Protein AF-A0A4Y2KS51-F1 (afdb_monomer_lite)

Organism: Araneus ventricosus (NCBI:txid182803)

Secondary structure (DSSP, 8-state):
------HHHHHHHHHHHHHHHHHT--TTSTT-----PPPB-TT-SSGGGGB-TTTS-----GGGTTS-HHHHHHHTTSS-----------TT-HHHHHHHHHHHHHHHH--SHHHHHHHHHHHHHHHHHSPPPPPP-

Radius of gyration: 21.16 Å; chains: 1; bounding box: 57×43×40 Å

pLDDT: mean 78.76, std 15.89, range [29.06, 96.38]

Sequence (137 aa):
MARQCDANIVVHFQNRRILAARDKKTKNSGGLRFFKIPKLNFEAADYIDLIDWSNCVVTEPPLTMHIKDKDLREMCKEEQFPVLIFEEFPCHTQSVVRCVKLISEAAMNACGETARDGHIRAKLQARKELPTFDNKR

Foldseek 3Di:
DPPPPPPLVVVLVVLVVLLVQVVLPDPPPPPDDDDDDFQADPVDPDPVNRGDPVPDNDHHDPQCVVPDNVLSVVCNPPSDDPPPPDDDDPCPDPVNVVVVVLLVVLVVVDDDDVSSVVSSVVVVVVVVVDDDDDDDD

Structure (mmCIF, N/CA/C/O backbone):
data_AF-A0A4Y2KS51-F1
#
_entry.id   AF-A0A4Y2KS51-F1
#
loop_
_atom_site.group_PDB
_atom_site.id
_atom_site.type_symbol
_atom_site.label_atom_id
_atom_site.label_alt_id
_atom_site.label_comp_id
_atom_site.label_asym_id
_atom_site.label_entity_id
_atom_site.label_seq_id
_atom_site.pdbx_PDB_ins_code
_atom_site.Cartn_x
_atom_site.Cartn_y
_atom_site.Cartn_z
_atom_site.occupancy
_atom_site.B_iso_or_equiv
_atom_site.auth_seq_id
_atom_site.auth_comp_id
_atom_site.auth_asym_id
_atom_site.auth_atom_id
_atom_site.pdbx_PDB_model_num
ATOM 1 N N . MET A 1 1 ? -18.924 23.393 -11.100 1.00 29.88 1 MET A N 1
ATOM 2 C CA . MET A 1 1 ? -19.556 23.181 -9.780 1.00 29.88 1 MET A CA 1
ATOM 3 C C . MET A 1 1 ? -18.820 22.054 -9.079 1.00 29.88 1 MET A C 1
ATOM 5 O O . MET A 1 1 ? -19.064 20.893 -9.384 1.00 29.88 1 MET A O 1
ATOM 9 N N . ALA A 1 2 ? -17.858 22.392 -8.220 1.00 29.06 2 ALA A N 1
ATOM 10 C CA . ALA A 1 2 ? -17.237 21.409 -7.341 1.00 29.06 2 ALA A CA 1
ATOM 11 C C . ALA A 1 2 ? -18.298 20.984 -6.323 1.00 29.06 2 ALA A C 1
ATOM 13 O O . ALA A 1 2 ? -18.841 21.832 -5.617 1.00 29.06 2 ALA A O 1
ATOM 14 N N . ARG A 1 3 ? -18.664 19.699 -6.307 1.00 37.88 3 ARG A N 1
ATOM 15 C CA . ARG A 1 3 ? -19.495 19.169 -5.226 1.00 37.88 3 ARG A CA 1
ATOM 16 C C . ARG A 1 3 ? -18.649 19.264 -3.962 1.00 37.88 3 ARG A C 1
ATOM 18 O O . ARG A 1 3 ? -17.550 18.717 -3.930 1.00 37.88 3 ARG A O 1
ATOM 25 N N . GLN A 1 4 ? -19.141 20.000 -2.974 1.00 32.88 4 GLN A N 1
ATOM 26 C CA . GLN A 1 4 ? -18.601 19.990 -1.625 1.00 32.88 4 GLN A CA 1
ATOM 27 C C . GLN A 1 4 ? -18.653 18.532 -1.145 1.00 32.88 4 GLN A C 1
ATOM 29 O O . GLN A 1 4 ? -19.728 17.996 -0.887 1.00 32.88 4 GLN A O 1
ATOM 34 N N . CYS A 1 5 ? -17.517 17.838 -1.143 1.00 36.31 5 CYS A N 1
ATOM 35 C CA . CYS A 1 5 ? -17.421 16.536 -0.501 1.00 36.31 5 CYS A CA 1
ATOM 36 C C . CYS A 1 5 ? -17.349 16.813 0.996 1.00 36.31 5 CYS A C 1
ATOM 38 O O . CYS A 1 5 ? -16.274 17.120 1.509 1.00 36.31 5 CYS A O 1
ATOM 40 N N . ASP A 1 6 ? -18.488 16.757 1.682 1.00 38.62 6 ASP A N 1
ATOM 41 C CA . ASP A 1 6 ? -18.512 16.798 3.139 1.00 38.62 6 ASP A CA 1
ATOM 42 C C . ASP A 1 6 ? -17.592 15.690 3.660 1.00 38.62 6 ASP A C 1
ATOM 44 O O . ASP A 1 6 ? -17.806 14.503 3.389 1.00 38.62 6 ASP A O 1
ATOM 48 N N . ALA A 1 7 ? -16.534 16.075 4.377 1.00 47.28 7 ALA A N 1
ATOM 49 C CA . ALA A 1 7 ? -15.529 15.146 4.891 1.00 47.28 7 ALA A CA 1
ATOM 50 C C . ALA A 1 7 ? -16.177 13.999 5.693 1.00 47.28 7 ALA A C 1
ATOM 52 O O . ALA A 1 7 ? -15.724 12.860 5.613 1.00 47.28 7 ALA A O 1
ATOM 53 N N . ASN A 1 8 ? -17.303 14.272 6.358 1.00 46.47 8 ASN A N 1
ATOM 54 C CA . ASN A 1 8 ? -18.086 13.307 7.131 1.00 46.47 8 ASN A CA 1
ATOM 55 C C . ASN A 1 8 ? -18.655 12.161 6.275 1.00 46.47 8 ASN A C 1
ATOM 57 O O . ASN A 1 8 ? -18.658 11.006 6.709 1.00 46.47 8 ASN A O 1
ATOM 61 N N . ILE A 1 9 ? -19.070 12.445 5.034 1.00 49.41 9 ILE A N 1
ATOM 62 C CA . ILE A 1 9 ? -19.620 11.438 4.118 1.00 49.41 9 ILE A CA 1
ATOM 63 C C . ILE A 1 9 ? -18.533 10.431 3.747 1.00 49.41 9 ILE A C 1
ATOM 65 O O . ILE A 1 9 ? -18.751 9.219 3.825 1.00 49.41 9 ILE A O 1
ATOM 69 N N . VAL A 1 10 ? -17.340 10.921 3.395 1.00 53.97 10 VAL A N 1
ATOM 70 C CA . VAL A 1 10 ? -16.225 10.068 2.973 1.00 53.97 10 VAL A CA 1
ATOM 71 C C . VAL A 1 10 ? -15.869 9.079 4.079 1.00 53.97 10 VAL A C 1
ATOM 73 O O . VAL A 1 10 ? -15.803 7.884 3.807 1.00 53.97 10 VAL A O 1
ATOM 76 N N . VAL A 1 11 ? -15.715 9.521 5.330 1.00 56.78 11 VAL A N 1
ATOM 77 C CA . VAL A 1 11 ? -15.267 8.629 6.414 1.00 56.78 11 VAL A CA 1
ATOM 78 C C . VAL A 1 11 ? -16.336 7.604 6.822 1.00 56.78 11 VAL A C 1
ATOM 80 O O . VAL A 1 11 ? -16.016 6.433 7.043 1.00 56.78 11 VAL A O 1
ATOM 83 N N . HIS A 1 12 ? -17.616 7.981 6.829 1.00 56.44 12 HIS A N 1
ATOM 84 C CA . HIS A 1 12 ? -18.715 7.049 7.090 1.00 56.44 12 HIS A CA 1
ATOM 85 C C . HIS A 1 12 ? -18.778 5.910 6.050 1.00 56.44 12 HIS A C 1
ATOM 87 O O . HIS A 1 12 ? -18.935 4.734 6.405 1.00 56.44 12 HIS A O 1
ATOM 93 N N . PHE A 1 13 ? -18.582 6.227 4.763 1.00 60.00 13 PHE A N 1
ATOM 94 C CA . PHE A 1 13 ? -18.480 5.207 3.715 1.00 60.00 13 PHE A CA 1
ATOM 95 C C . PHE A 1 13 ? -17.276 4.278 3.924 1.00 60.00 13 PHE A C 1
ATOM 97 O O . PHE A 1 13 ? -17.389 3.076 3.669 1.00 60.00 13 PHE A O 1
ATOM 104 N N . GLN A 1 14 ? -16.151 4.782 4.442 1.00 72.75 14 GLN A N 1
ATOM 105 C CA . GLN A 1 14 ? -14.978 3.945 4.709 1.00 72.75 14 GLN A CA 1
ATOM 106 C C . GLN A 1 14 ? -15.202 2.957 5.862 1.00 72.75 14 GLN A C 1
ATOM 108 O O . GLN A 1 14 ? -14.853 1.785 5.717 1.00 72.75 14 GLN A O 1
ATOM 113 N N . ASN A 1 15 ? -15.842 3.362 6.964 1.00 78.81 15 ASN A N 1
ATOM 114 C CA . ASN A 1 15 ? -16.101 2.461 8.098 1.00 78.81 15 ASN A CA 1
ATOM 115 C C . ASN A 1 15 ? -16.988 1.271 7.715 1.00 78.81 15 ASN A C 1
ATOM 117 O O . ASN A 1 15 ? -16.696 0.128 8.076 1.00 78.81 15 ASN A O 1
ATOM 121 N N . ARG A 1 16 ? -18.028 1.506 6.905 1.00 83.00 16 ARG A N 1
ATOM 122 C CA . ARG A 1 16 ? -18.878 0.426 6.378 1.00 83.00 16 ARG A CA 1
ATOM 123 C C . ARG A 1 16 ? -18.086 -0.560 5.519 1.00 83.00 16 ARG A C 1
ATOM 125 O O . ARG A 1 16 ? -18.304 -1.767 5.612 1.00 83.00 16 ARG A O 1
ATOM 132 N N . ARG A 1 17 ? -17.143 -0.068 4.708 1.00 83.19 17 ARG A N 1
ATOM 133 C CA . ARG A 1 17 ? -16.262 -0.922 3.893 1.00 83.19 17 ARG A CA 1
ATOM 134 C C . ARG A 1 17 ? -15.290 -1.733 4.746 1.00 83.19 17 ARG A C 1
ATOM 136 O O . ARG A 1 17 ? -15.043 -2.889 4.414 1.00 83.19 17 ARG A O 1
ATOM 143 N N . ILE A 1 18 ? -14.776 -1.166 5.839 1.00 84.81 18 ILE A N 1
ATOM 144 C CA . ILE A 1 18 ? -13.912 -1.882 6.790 1.00 84.81 18 ILE A CA 1
ATOM 145 C C . ILE A 1 18 ? -14.687 -3.029 7.446 1.00 84.81 18 ILE A C 1
ATOM 147 O O . ILE A 1 18 ? -14.210 -4.161 7.427 1.00 84.81 18 ILE A O 1
ATOM 151 N N . LEU A 1 19 ? -15.901 -2.768 7.944 1.00 85.88 19 LEU A N 1
ATOM 152 C CA . LEU A 1 19 ? -16.773 -3.803 8.514 1.00 85.88 19 LEU A CA 1
ATOM 153 C C . LEU A 1 19 ? -17.066 -4.918 7.498 1.00 85.88 19 LEU A C 1
ATOM 155 O O . LEU A 1 19 ? -16.865 -6.091 7.797 1.00 85.88 19 LEU A O 1
ATOM 159 N N . ALA A 1 20 ? -17.425 -4.564 6.261 1.00 84.62 20 ALA A N 1
ATOM 160 C CA . ALA A 1 20 ? -17.649 -5.549 5.203 1.00 84.62 20 ALA A CA 1
ATOM 161 C C . ALA A 1 20 ? -16.389 -6.377 4.873 1.00 84.62 20 ALA A C 1
ATOM 163 O O . ALA A 1 20 ? -16.489 -7.557 4.540 1.00 84.62 20 ALA A O 1
ATOM 164 N N . ALA A 1 21 ? -15.196 -5.781 4.958 1.00 82.69 21 ALA A N 1
ATOM 165 C CA . ALA A 1 21 ? -13.933 -6.492 4.766 1.00 82.69 21 ALA A CA 1
ATOM 166 C C . ALA A 1 21 ? -13.606 -7.441 5.935 1.00 82.69 21 ALA A C 1
ATOM 168 O O . ALA A 1 21 ? -13.015 -8.498 5.710 1.00 82.69 21 ALA A O 1
ATOM 169 N N . ARG A 1 22 ? -14.010 -7.097 7.168 1.00 84.56 22 ARG A N 1
ATOM 170 C CA . ARG A 1 22 ? -13.900 -7.977 8.344 1.00 84.56 22 ARG A CA 1
ATOM 171 C C . ARG A 1 22 ? -14.833 -9.174 8.249 1.00 84.56 22 ARG A C 1
ATOM 173 O O . ARG A 1 22 ? -14.384 -10.293 8.468 1.00 84.56 22 ARG A O 1
ATOM 180 N N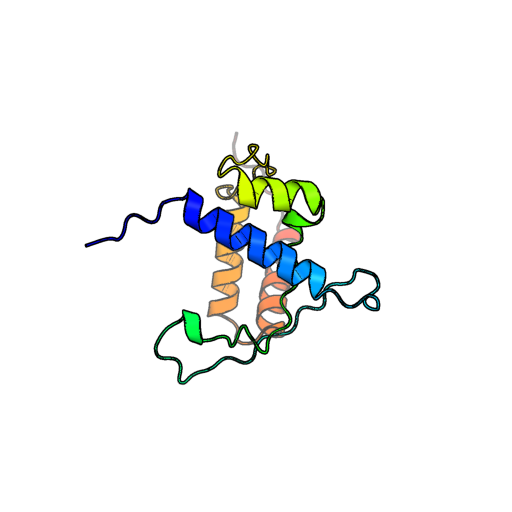 . ASP A 1 23 ? -16.078 -8.960 7.832 1.00 81.69 23 ASP A N 1
ATOM 181 C CA . ASP A 1 23 ? -17.063 -10.035 7.658 1.00 81.69 23 ASP A CA 1
ATOM 182 C C . ASP A 1 23 ? -16.630 -11.040 6.571 1.00 81.69 23 ASP A C 1
ATOM 184 O O . ASP A 1 23 ? -16.853 -12.244 6.689 1.00 81.69 23 ASP A O 1
ATOM 188 N N . LYS A 1 24 ? -15.942 -10.557 5.525 1.00 76.44 24 LYS A N 1
ATOM 189 C CA . LYS A 1 24 ? -15.362 -11.385 4.451 1.00 76.44 24 LYS A CA 1
ATOM 190 C C . LYS A 1 24 ? -14.072 -12.114 4.850 1.00 76.44 24 LYS A C 1
ATOM 192 O O . LYS A 1 24 ? -13.559 -12.907 4.056 1.00 76.44 24 LYS A O 1
ATOM 197 N N . LYS A 1 25 ? -13.518 -11.869 6.043 1.00 67.75 25 LYS A N 1
ATOM 198 C CA . LYS A 1 25 ? -12.294 -12.524 6.522 1.00 67.75 25 LYS A CA 1
ATOM 199 C C . LYS A 1 25 ? -12.577 -14.011 6.734 1.00 67.75 25 LYS A C 1
ATOM 201 O O . LYS A 1 25 ? -13.215 -14.425 7.697 1.00 67.75 25 LYS A O 1
ATOM 206 N N . THR A 1 26 ? -12.088 -14.841 5.821 1.00 58.22 26 THR A N 1
ATOM 207 C CA . THR A 1 26 ? -12.169 -16.298 5.947 1.00 58.22 26 THR A CA 1
ATOM 208 C C . THR A 1 26 ? -11.445 -16.744 7.218 1.00 58.22 26 THR A C 1
ATOM 210 O O . THR A 1 26 ? -10.267 -16.426 7.387 1.00 58.22 26 THR A O 1
ATOM 213 N N . LYS A 1 27 ? -12.116 -17.526 8.076 1.00 56.53 27 LYS A N 1
ATOM 214 C CA . LYS A 1 27 ? -11.597 -18.049 9.360 1.00 56.53 27 LYS A CA 1
ATOM 215 C C . LYS A 1 27 ? -10.269 -18.832 9.255 1.00 56.53 27 LYS A C 1
ATOM 217 O O . LYS A 1 27 ? -9.641 -19.094 10.272 1.00 56.53 27 LYS A O 1
ATOM 222 N N . ASN A 1 28 ? -9.819 -19.160 8.042 1.00 52.59 28 ASN A N 1
ATOM 223 C CA . ASN A 1 28 ? -8.711 -20.079 7.776 1.00 52.59 28 ASN A CA 1
ATOM 224 C C . ASN A 1 28 ? -7.359 -19.408 7.453 1.00 52.59 28 ASN A C 1
ATOM 226 O O . ASN A 1 28 ? -6.416 -20.115 7.118 1.00 52.59 28 ASN A O 1
ATOM 230 N N . SER A 1 29 ? -7.219 -18.076 7.513 1.00 56.19 29 SER A N 1
ATOM 231 C CA . SER A 1 29 ? -5.977 -17.405 7.071 1.00 56.19 29 SER A CA 1
ATOM 232 C C . SER A 1 29 ? -4.905 -17.199 8.150 1.00 56.19 29 SER A C 1
ATOM 234 O O . SER A 1 29 ? -3.882 -16.577 7.869 1.00 56.19 29 SER A O 1
ATOM 236 N N . GLY A 1 30 ? -5.114 -17.662 9.389 1.00 59.84 30 GLY A N 1
ATOM 237 C CA . GLY A 1 30 ? -4.129 -17.502 10.473 1.00 59.84 30 GLY A CA 1
ATOM 238 C C . GLY A 1 30 ? -3.733 -16.044 10.766 1.00 59.84 30 GLY A C 1
ATOM 239 O O . GLY A 1 30 ? -2.695 -15.799 11.366 1.00 59.84 30 GLY A O 1
ATOM 240 N N . GLY A 1 31 ? -4.525 -15.065 10.306 1.00 65.00 31 GLY A N 1
ATOM 241 C CA . GLY A 1 31 ? -4.220 -13.637 10.426 1.00 65.00 31 GLY A CA 1
ATOM 242 C C . GLY A 1 31 ? -3.273 -13.070 9.360 1.00 65.00 31 GLY A C 1
ATOM 243 O O . GLY A 1 31 ? -3.063 -11.859 9.348 1.00 65.00 31 GLY A O 1
ATOM 244 N N . LEU A 1 32 ? -2.742 -13.884 8.437 1.00 68.06 32 LEU A N 1
ATOM 245 C CA . LEU A 1 32 ? -1.810 -13.410 7.413 1.00 68.06 32 LEU A CA 1
ATOM 246 C C . LEU A 1 32 ? -2.551 -12.791 6.217 1.00 68.06 32 LEU A C 1
ATOM 248 O O . LEU A 1 32 ? -3.449 -13.396 5.624 1.00 68.06 32 LEU A O 1
ATOM 252 N N . ARG A 1 33 ? -2.160 -11.566 5.848 1.00 73.00 33 ARG A N 1
ATOM 253 C CA . ARG A 1 33 ? -2.690 -10.843 4.687 1.00 73.00 33 ARG A CA 1
ATOM 254 C C . ARG A 1 33 ? -1.827 -11.137 3.463 1.00 73.00 33 ARG A C 1
ATOM 256 O O . ARG A 1 33 ? -0.684 -10.699 3.396 1.00 73.00 33 ARG A O 1
ATOM 263 N N . PHE A 1 34 ? -2.388 -11.823 2.472 1.00 73.38 34 PHE A N 1
ATOM 264 C CA . PHE A 1 34 ? -1.719 -12.020 1.186 1.00 73.38 34 PHE A CA 1
ATOM 265 C C . PHE A 1 34 ? -2.035 -10.861 0.244 1.00 73.38 34 PHE A C 1
ATOM 267 O O . PHE A 1 34 ? -3.200 -10.604 -0.064 1.00 73.38 34 PHE A O 1
ATOM 274 N N . PHE A 1 35 ? -0.997 -10.170 -0.226 1.00 74.94 35 PHE A N 1
ATOM 275 C CA . PHE A 1 35 ? -1.148 -9.175 -1.280 1.00 74.94 35 PHE A CA 1
ATOM 276 C C . PHE A 1 35 ? -1.324 -9.892 -2.621 1.00 74.94 35 PHE A C 1
ATOM 278 O O . PHE A 1 35 ? -0.408 -10.550 -3.109 1.00 74.94 35 PHE A O 1
ATOM 285 N N . LYS A 1 36 ? -2.522 -9.791 -3.201 1.00 79.81 36 LYS A N 1
ATOM 286 C CA . LYS A 1 36 ? -2.811 -10.264 -4.558 1.00 79.81 36 LYS A CA 1
ATOM 287 C C . LYS A 1 36 ? -2.938 -9.056 -5.471 1.00 79.81 36 LYS A C 1
ATOM 289 O O . LYS A 1 36 ? -3.729 -8.159 -5.185 1.00 79.81 36 LYS A O 1
ATOM 294 N N . ILE A 1 37 ? -2.174 -9.049 -6.559 1.00 82.94 37 ILE A N 1
ATOM 295 C CA . ILE A 1 37 ? -2.248 -7.991 -7.566 1.00 82.94 37 ILE A CA 1
ATOM 296 C C . ILE A 1 37 ? -3.620 -8.095 -8.257 1.00 82.94 37 ILE A C 1
ATOM 298 O O . ILE A 1 37 ? -3.938 -9.161 -8.794 1.00 82.94 37 ILE A O 1
ATOM 302 N N . PRO A 1 38 ? -4.453 -7.039 -8.221 1.00 85.50 38 PRO A N 1
ATOM 303 C CA . PRO A 1 38 ? -5.735 -7.033 -8.912 1.00 85.50 38 PRO A CA 1
ATOM 304 C C . PRO A 1 38 ? -5.521 -7.066 -10.428 1.00 85.50 38 PRO A C 1
ATOM 306 O O . PRO A 1 38 ? -4.588 -6.452 -10.948 1.00 85.50 38 PRO A O 1
ATOM 309 N N . LYS A 1 39 ? -6.403 -7.761 -11.152 1.00 89.25 39 LYS A N 1
ATOM 310 C CA . LYS A 1 39 ? -6.420 -7.687 -12.615 1.00 89.25 39 LYS A CA 1
ATOM 311 C C . LYS A 1 39 ? -6.920 -6.297 -13.017 1.00 89.25 39 LYS A C 1
ATOM 313 O O . LYS A 1 39 ? -7.995 -5.895 -12.583 1.00 89.25 39 LYS A O 1
ATOM 318 N N . LEU A 1 40 ? -6.135 -5.582 -13.820 1.00 90.88 40 LEU A N 1
ATOM 319 C CA . LEU A 1 40 ? -6.499 -4.253 -14.311 1.00 90.88 40 LEU A CA 1
ATOM 320 C C . LEU A 1 40 ? -7.389 -4.359 -15.551 1.00 90.88 40 LEU A C 1
ATOM 322 O O . LEU A 1 40 ? -7.134 -5.182 -16.435 1.00 90.88 40 LEU A O 1
ATOM 326 N N . ASN A 1 41 ? -8.410 -3.509 -15.615 1.00 91.81 41 ASN A N 1
ATOM 327 C CA . ASN A 1 41 ? -9.261 -3.330 -16.780 1.00 91.81 41 ASN A CA 1
ATOM 328 C C . ASN A 1 41 ? -8.727 -2.188 -17.656 1.00 91.81 41 ASN A C 1
ATOM 330 O O . ASN A 1 41 ? -9.026 -1.023 -17.417 1.00 91.81 41 ASN A O 1
ATOM 334 N N . PHE A 1 42 ? -7.946 -2.512 -18.685 1.00 91.88 42 PHE A N 1
ATOM 335 C CA . PHE A 1 42 ? -7.385 -1.503 -19.594 1.00 91.88 42 PHE A CA 1
ATOM 336 C C . PHE A 1 42 ? -8.425 -0.830 -20.504 1.00 91.88 42 PHE A C 1
ATOM 338 O O . PHE A 1 42 ? -8.103 0.165 -21.144 1.00 91.88 42 PHE A O 1
ATOM 345 N N . GLU A 1 43 ? -9.655 -1.346 -20.551 1.00 94.44 43 GLU A N 1
ATOM 346 C CA . GLU A 1 43 ? -10.775 -0.752 -21.293 1.00 94.44 43 GLU A CA 1
ATOM 347 C C . GLU A 1 43 ? -11.579 0.241 -20.436 1.00 94.44 43 GLU A C 1
ATOM 349 O O . GLU A 1 43 ? -12.547 0.832 -20.912 1.00 94.44 43 GLU A O 1
ATOM 354 N N . ALA A 1 44 ? -11.208 0.425 -19.164 1.00 92.81 44 ALA A N 1
ATOM 355 C CA . ALA A 1 44 ? -11.901 1.328 -18.258 1.00 92.81 44 ALA A CA 1
ATOM 356 C C . ALA A 1 44 ? -11.834 2.784 -18.750 1.00 92.81 44 ALA A C 1
ATOM 358 O O . ALA A 1 44 ? -10.764 3.305 -19.068 1.00 92.81 44 ALA A O 1
ATOM 359 N N . ALA A 1 45 ? -12.990 3.452 -18.768 1.00 93.00 45 ALA A N 1
ATOM 360 C CA . ALA A 1 45 ? -13.093 4.871 -19.107 1.00 93.00 45 ALA A CA 1
ATOM 361 C C . ALA A 1 45 ? -12.756 5.788 -17.916 1.00 93.00 45 ALA A C 1
ATOM 363 O O . ALA A 1 45 ? -12.336 6.927 -18.116 1.00 93.00 45 ALA A O 1
ATOM 364 N N . ASP A 1 46 ? -12.926 5.290 -16.688 1.00 92.12 46 ASP A N 1
ATOM 365 C CA . ASP A 1 46 ? -12.608 5.984 -15.440 1.00 92.12 46 ASP A CA 1
ATOM 366 C C . ASP A 1 46 ? -11.644 5.134 -14.593 1.00 92.12 46 ASP A C 1
ATOM 368 O O . ASP A 1 46 ? -11.678 3.902 -14.598 1.00 92.12 46 ASP A O 1
ATOM 372 N N . TYR A 1 47 ? -10.794 5.802 -13.818 1.00 87.25 47 TYR A N 1
ATOM 373 C CA . TYR A 1 47 ? -9.874 5.188 -12.865 1.00 87.25 47 TYR A CA 1
ATOM 374 C C . TYR A 1 47 ? -10.590 4.359 -11.797 1.00 87.25 47 TYR A C 1
ATOM 376 O O . TYR A 1 47 ? -10.006 3.413 -11.267 1.00 87.25 47 TYR A O 1
ATOM 384 N N . ILE A 1 48 ? -11.839 4.701 -11.469 1.00 86.56 48 ILE A N 1
ATOM 385 C CA . ILE A 1 48 ? -12.641 3.955 -10.489 1.00 86.56 48 ILE A CA 1
ATOM 386 C C . ILE A 1 48 ? -12.900 2.520 -10.976 1.00 86.56 48 ILE A C 1
ATOM 388 O O . ILE A 1 48 ? -12.855 1.588 -10.168 1.00 86.56 48 ILE A O 1
ATOM 392 N N . ASP A 1 49 ? -13.072 2.345 -12.288 1.00 88.75 49 ASP A N 1
ATOM 393 C CA . ASP A 1 49 ? -13.410 1.073 -12.939 1.00 88.75 49 ASP A CA 1
ATOM 394 C C . ASP A 1 49 ? -12.172 0.278 -13.384 1.00 88.75 49 ASP A C 1
ATOM 396 O O . ASP A 1 49 ? -12.282 -0.833 -13.911 1.00 88.75 49 ASP A O 1
ATOM 400 N N . LEU A 1 50 ? -10.974 0.830 -13.158 1.00 91.88 50 LEU A N 1
ATOM 401 C CA . LEU A 1 50 ? -9.705 0.191 -13.502 1.00 91.88 50 LEU A CA 1
ATOM 402 C C . LEU A 1 50 ? -9.498 -1.121 -12.732 1.00 91.88 50 LEU A C 1
ATOM 404 O O . LEU A 1 50 ? -8.836 -2.035 -13.221 1.00 91.88 50 LEU A O 1
ATOM 408 N N . ILE A 1 51 ? -10.054 -1.214 -11.523 1.00 89.69 51 ILE A N 1
ATOM 409 C CA . ILE A 1 51 ? -10.022 -2.412 -10.686 1.00 89.69 51 ILE A CA 1
ATOM 410 C C . ILE A 1 51 ? -11.457 -2.840 -10.407 1.00 89.69 51 ILE A C 1
ATOM 412 O O . ILE A 1 51 ? -12.234 -2.093 -9.815 1.00 89.69 51 ILE A O 1
ATOM 416 N N . ASP A 1 52 ? -11.781 -4.086 -10.744 1.00 87.25 52 ASP A N 1
ATOM 417 C CA . ASP A 1 52 ? -13.045 -4.686 -10.336 1.00 87.25 52 ASP A CA 1
ATOM 418 C C . ASP A 1 52 ? -13.005 -5.072 -8.848 1.00 87.25 52 ASP A C 1
ATOM 420 O O . ASP A 1 52 ? -12.604 -6.170 -8.446 1.00 87.25 52 ASP A O 1
ATOM 424 N N . TRP A 1 53 ? -13.447 -4.137 -8.007 1.00 81.06 53 TRP A N 1
ATOM 425 C CA . TRP A 1 53 ? -13.513 -4.304 -6.557 1.00 81.06 53 TRP A CA 1
ATOM 426 C C . TRP A 1 53 ? -14.481 -5.404 -6.100 1.00 81.06 53 TRP A C 1
ATOM 428 O O . TRP A 1 53 ? -14.395 -5.823 -4.944 1.00 81.06 53 TRP A O 1
ATOM 438 N N . SER A 1 54 ? -15.392 -5.872 -6.963 1.00 81.12 54 SER A N 1
ATOM 439 C CA . SER A 1 54 ? -16.315 -6.965 -6.636 1.00 81.12 54 SER A CA 1
ATOM 440 C C . SER A 1 54 ? -15.626 -8.332 -6.693 1.00 81.12 54 SER A C 1
ATOM 442 O O . SER A 1 54 ? -15.870 -9.179 -5.832 1.00 81.12 54 SER A O 1
ATOM 444 N N . ASN A 1 55 ? -14.692 -8.497 -7.634 1.00 79.88 55 ASN A N 1
ATOM 445 C CA . ASN A 1 55 ? -13.910 -9.716 -7.842 1.00 79.88 55 ASN A CA 1
ATOM 446 C C . ASN A 1 55 ? -12.559 -9.721 -7.101 1.00 79.88 55 ASN A C 1
ATOM 448 O O . ASN A 1 55 ? -11.841 -10.725 -7.109 1.00 79.88 55 ASN A O 1
ATOM 452 N N . CYS A 1 56 ? -12.205 -8.630 -6.418 1.00 79.94 56 CYS A N 1
ATOM 453 C CA . CYS A 1 56 ? -11.003 -8.548 -5.592 1.00 79.94 56 CYS A CA 1
ATOM 454 C C . CYS A 1 56 ? -11.254 -8.882 -4.117 1.00 79.94 56 CYS A C 1
ATOM 456 O O . CYS A 1 56 ? -12.225 -8.450 -3.495 1.00 79.94 56 CYS A O 1
ATO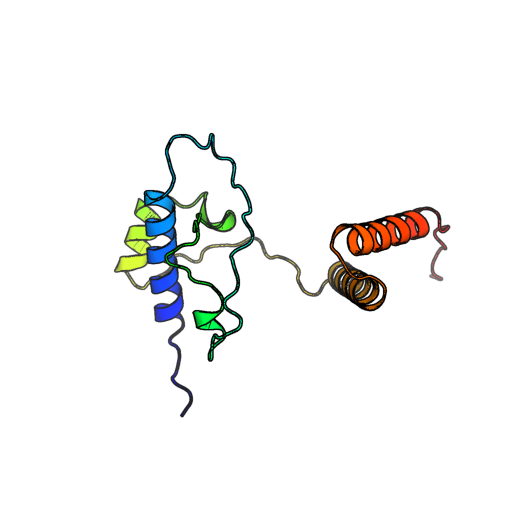M 458 N N . VAL A 1 57 ? -10.299 -9.597 -3.511 1.00 78.69 57 VAL A N 1
ATOM 459 C CA . VAL A 1 57 ? -10.282 -9.820 -2.060 1.00 78.69 57 VAL A CA 1
ATOM 460 C C . VAL A 1 57 ? -9.891 -8.516 -1.369 1.00 78.69 57 VAL A C 1
ATOM 462 O O . VAL A 1 57 ? -8.719 -8.145 -1.320 1.00 78.69 57 VAL A O 1
ATOM 465 N N . VAL A 1 58 ? -10.884 -7.822 -0.821 1.00 79.25 58 VAL A N 1
ATOM 466 C CA . VAL A 1 58 ? -10.678 -6.633 0.007 1.00 79.25 58 VAL A CA 1
ATOM 467 C C . VAL A 1 58 ? -10.537 -7.068 1.459 1.00 79.25 58 VAL A C 1
ATOM 469 O O . VAL A 1 58 ? -11.448 -7.645 2.044 1.00 79.25 58 VAL A O 1
ATOM 472 N N . THR A 1 59 ? -9.383 -6.781 2.041 1.00 80.00 59 THR A N 1
ATOM 473 C CA . THR A 1 59 ? -9.078 -7.044 3.450 1.00 80.00 59 THR A CA 1
ATOM 474 C C . THR A 1 59 ? -9.063 -5.739 4.234 1.00 80.00 59 THR A C 1
ATOM 476 O O . THR A 1 59 ? -8.731 -4.693 3.671 1.00 80.00 59 THR A O 1
ATOM 479 N N . GLU A 1 60 ? -9.315 -5.811 5.539 1.00 81.12 60 GLU A N 1
ATOM 480 C CA . GLU A 1 60 ? -9.220 -4.643 6.414 1.00 81.12 60 GLU A CA 1
ATOM 481 C C . GLU A 1 60 ? -7.832 -3.962 6.334 1.00 81.12 60 GLU A C 1
ATOM 483 O O . GLU A 1 60 ? -6.804 -4.644 6.213 1.00 81.12 60 GLU A O 1
ATOM 488 N N . PRO A 1 61 ? -7.771 -2.621 6.379 1.00 79.25 61 PRO A N 1
ATOM 489 C CA . PRO A 1 61 ? -6.512 -1.902 6.513 1.00 79.25 61 PRO A CA 1
ATOM 490 C C . PRO A 1 61 ? -5.813 -2.251 7.840 1.00 79.25 61 PRO A C 1
ATOM 492 O O . PRO A 1 61 ? -6.466 -2.187 8.887 1.00 79.25 61 PRO A O 1
ATOM 495 N N . PRO A 1 62 ? -4.490 -2.521 7.845 1.00 79.50 62 PRO A N 1
ATOM 496 C CA . PRO A 1 62 ? -3.728 -2.793 9.070 1.00 79.50 62 PRO A CA 1
ATOM 497 C C . PRO A 1 62 ? -3.891 -1.702 10.130 1.00 79.50 62 PRO A C 1
ATOM 499 O O . PRO A 1 62 ? -4.043 -1.991 11.313 1.00 79.50 62 PRO A O 1
ATOM 502 N N . LEU A 1 63 ? -3.964 -0.449 9.676 1.00 78.69 63 LEU A N 1
ATOM 503 C CA . LEU A 1 63 ? -4.156 0.722 10.524 1.00 78.69 63 LEU A CA 1
ATOM 504 C C . LEU A 1 63 ? -5.441 0.655 11.362 1.00 78.69 63 LEU A C 1
ATOM 506 O O . LEU A 1 63 ? -5.511 1.260 12.418 1.00 78.69 63 LEU A O 1
ATOM 510 N N . THR A 1 64 ? -6.447 -0.095 10.916 1.00 80.12 64 THR A N 1
ATOM 511 C CA . THR A 1 64 ? -7.754 -0.185 11.583 1.00 80.12 64 THR A CA 1
ATOM 512 C C . THR A 1 64 ? -7.932 -1.466 12.391 1.00 80.12 64 THR A C 1
ATOM 514 O O . THR A 1 64 ? -8.913 -1.580 13.113 1.00 80.12 64 THR A O 1
ATOM 517 N N . MET A 1 65 ? -6.996 -2.422 12.324 1.00 81.00 65 MET A N 1
ATOM 518 C CA . MET A 1 65 ? -7.139 -3.749 12.949 1.00 81.00 65 MET A CA 1
ATOM 519 C C . MET A 1 65 ? -7.357 -3.714 14.468 1.00 81.00 65 MET A C 1
ATOM 521 O O . MET A 1 65 ? -7.993 -4.612 15.010 1.00 81.00 65 MET A O 1
ATOM 525 N N . HIS A 1 66 ? -6.833 -2.700 15.157 1.00 81.38 66 HIS A N 1
ATOM 526 C CA . HIS A 1 66 ? -6.938 -2.569 16.612 1.00 81.38 66 HIS A CA 1
ATOM 527 C C . HIS A 1 66 ? -8.284 -1.984 17.080 1.00 81.38 66 HIS A C 1
ATOM 529 O O . HIS A 1 66 ? -8.624 -2.093 18.256 1.00 81.38 66 HIS A O 1
ATOM 535 N N . ILE A 1 67 ? -9.056 -1.376 16.173 1.00 83.50 67 ILE A N 1
ATOM 536 C CA . ILE A 1 67 ? -10.359 -0.768 16.470 1.00 83.50 67 ILE A CA 1
ATOM 537 C C . ILE A 1 67 ? -11.413 -1.876 16.535 1.00 83.50 67 ILE A C 1
ATOM 539 O O . ILE A 1 67 ? -11.453 -2.726 15.644 1.00 83.50 67 ILE A O 1
ATOM 543 N N . LYS A 1 68 ? -12.291 -1.898 17.543 1.00 85.94 68 LYS A N 1
ATOM 544 C CA . LYS A 1 68 ? -13.310 -2.957 17.668 1.00 85.94 68 LYS A CA 1
ATOM 545 C C . LYS A 1 68 ? -14.481 -2.724 16.713 1.00 85.94 68 LYS A C 1
ATOM 547 O O . LYS A 1 68 ? -14.806 -1.594 16.364 1.00 85.94 68 LYS A O 1
ATOM 552 N N . ASP A 1 69 ? -15.167 -3.803 16.330 1.00 86.56 69 ASP A N 1
ATOM 553 C CA . ASP A 1 69 ? -16.355 -3.723 15.463 1.00 86.56 69 ASP A CA 1
ATOM 554 C C . ASP A 1 69 ? -17.469 -2.868 16.069 1.00 86.56 69 ASP A C 1
ATOM 556 O O . ASP A 1 69 ? -18.176 -2.181 15.337 1.00 86.56 69 ASP A O 1
ATOM 560 N N . LYS A 1 70 ? -17.638 -2.915 17.398 1.00 85.81 70 LYS A N 1
ATOM 561 C CA . LYS A 1 70 ? -18.621 -2.090 18.110 1.00 85.81 70 LYS A CA 1
ATOM 562 C C . LYS A 1 70 ? -18.337 -0.605 17.878 1.00 85.81 70 LYS A C 1
ATOM 564 O O . LYS A 1 70 ? -19.232 0.108 17.437 1.00 85.81 70 LYS A O 1
ATOM 569 N N . ASP A 1 71 ? -17.087 -0.200 18.074 1.00 83.38 71 ASP A N 1
ATOM 570 C CA . ASP A 1 71 ? -16.643 1.184 17.918 1.00 83.38 71 ASP A CA 1
ATOM 571 C C . ASP A 1 71 ? -16.823 1.635 16.456 1.00 83.38 71 ASP A C 1
ATOM 573 O O . ASP A 1 71 ? -17.441 2.661 16.196 1.00 83.38 71 ASP A O 1
ATOM 577 N N . LEU A 1 72 ? -16.424 0.812 15.473 1.00 82.12 72 LEU A N 1
ATOM 578 C CA . LEU A 1 72 ? -16.664 1.098 14.047 1.00 82.12 72 LEU A CA 1
ATOM 579 C C . LEU A 1 72 ? -18.156 1.252 13.707 1.00 82.12 72 LEU A C 1
ATOM 581 O O . LEU A 1 72 ? -18.516 2.071 12.858 1.00 82.12 72 LEU A O 1
ATOM 585 N N . ARG A 1 73 ? -19.033 0.457 14.335 1.00 84.50 73 ARG A N 1
ATOM 586 C CA . ARG A 1 73 ? -20.491 0.537 14.143 1.00 84.50 73 ARG A CA 1
ATOM 587 C C . ARG A 1 73 ? -21.088 1.783 14.795 1.00 84.50 73 ARG A C 1
ATOM 589 O O . ARG A 1 73 ? -22.020 2.340 14.224 1.00 84.50 73 ARG A O 1
ATOM 596 N N . GLU A 1 74 ? -20.573 2.220 15.940 1.00 82.31 74 GLU A N 1
ATOM 597 C CA . GLU A 1 74 ? -20.968 3.477 16.594 1.00 82.31 74 GLU A CA 1
ATOM 598 C C . GLU A 1 74 ? -20.520 4.689 15.764 1.00 82.31 74 GLU A C 1
ATOM 600 O O . GLU A 1 74 ? -21.342 5.546 15.446 1.00 82.31 74 GLU A O 1
ATOM 605 N N . MET A 1 75 ? -19.291 4.673 15.238 1.00 78.12 75 MET A N 1
ATOM 606 C CA . MET A 1 75 ? -18.780 5.695 14.309 1.00 78.12 75 MET A CA 1
ATOM 607 C C . MET A 1 75 ? -19.580 5.780 12.998 1.00 78.12 75 MET A C 1
ATOM 609 O O . MET A 1 75 ? -19.585 6.812 12.333 1.00 78.12 75 MET A O 1
ATOM 613 N N . CYS A 1 76 ? -20.253 4.698 12.589 1.00 77.12 76 CYS A N 1
ATOM 614 C CA . CYS A 1 76 ? -21.171 4.727 11.446 1.00 77.12 76 CYS A CA 1
ATOM 615 C C . CYS A 1 76 ? -22.529 5.376 11.770 1.00 77.12 76 CYS A C 1
ATOM 617 O O . CYS A 1 76 ? -23.267 5.687 10.841 1.00 77.12 76 CYS A O 1
ATOM 619 N N . LYS A 1 77 ? -22.905 5.505 13.047 1.00 77.12 77 LYS A N 1
ATOM 620 C CA . LYS A 1 77 ? -24.223 6.000 13.474 1.00 77.12 77 LYS A CA 1
ATOM 621 C C . LYS A 1 77 ? -24.195 7.457 13.901 1.00 77.12 77 LYS A C 1
ATOM 623 O O . LYS A 1 77 ? -25.120 8.185 13.570 1.00 77.12 77 LYS A O 1
ATOM 628 N N . GLU A 1 78 ? -23.178 7.856 14.659 1.00 66.38 78 GLU A N 1
ATOM 629 C CA . GLU A 1 78 ? -23.207 9.139 15.369 1.00 66.38 78 GLU A CA 1
ATOM 630 C C . GLU A 1 78 ? -22.727 10.324 14.521 1.00 66.38 78 GLU A C 1
ATOM 632 O O . GLU A 1 78 ? -22.766 11.449 15.001 1.00 66.38 78 GLU A O 1
ATOM 637 N N . GLU A 1 79 ? -22.233 10.098 13.292 1.00 61.97 79 GLU A N 1
ATOM 638 C CA . GLU A 1 79 ? -21.500 11.081 12.453 1.00 61.97 79 GLU A CA 1
ATOM 639 C C . GLU A 1 79 ? -20.322 11.780 13.170 1.00 61.97 79 GLU A C 1
ATOM 641 O O . GLU A 1 79 ? -19.592 12.574 12.577 1.00 61.97 79 GLU A O 1
ATOM 646 N N . GLN A 1 80 ? -20.093 11.436 14.435 1.00 57.72 80 GLN A N 1
ATOM 647 C CA . GLN A 1 80 ? -19.113 11.994 15.329 1.00 57.72 80 GLN A CA 1
ATOM 648 C C . GLN A 1 80 ? -17.992 10.976 15.457 1.00 57.72 80 GLN A C 1
ATOM 650 O O . GLN A 1 80 ? -18.146 9.872 15.979 1.00 57.72 80 GLN A O 1
ATOM 655 N N . PHE A 1 81 ? -16.849 11.342 14.898 1.00 59.12 81 PHE A N 1
ATOM 656 C CA . PHE A 1 81 ? -15.656 10.530 14.998 1.00 59.12 81 PHE A CA 1
ATOM 657 C C . PHE A 1 81 ? -14.983 10.851 16.331 1.00 59.12 81 PHE A C 1
ATOM 659 O O . PHE A 1 81 ? -14.601 12.010 16.529 1.00 59.12 81 PHE A O 1
ATOM 666 N N . PRO A 1 82 ? -14.763 9.870 17.231 1.00 58.84 82 PRO A N 1
ATOM 667 C CA . PRO A 1 82 ? -13.691 10.046 18.192 1.00 58.84 82 PRO A CA 1
ATOM 668 C C . PRO A 1 82 ? -12.438 10.323 17.362 1.00 58.84 82 PRO A C 1
ATOM 670 O O . PRO A 1 82 ? -12.207 9.650 16.353 1.00 58.84 82 PRO A O 1
ATOM 673 N N . VAL A 1 83 ? -11.682 11.361 17.726 1.00 56.97 83 VAL A N 1
ATOM 674 C CA . VAL A 1 83 ? -10.418 11.683 17.062 1.00 56.97 83 VAL A CA 1
ATOM 675 C C . VAL A 1 83 ? -9.568 10.418 17.116 1.00 56.97 83 VAL A C 1
ATOM 677 O O . VAL A 1 83 ? -9.049 10.056 18.170 1.00 56.97 83 VAL A O 1
ATOM 680 N N . LEU A 1 84 ? -9.491 9.696 15.997 1.00 62.75 84 LEU A N 1
ATOM 681 C CA . LEU A 1 84 ? -8.589 8.569 15.862 1.00 62.75 84 LEU A CA 1
ATOM 682 C C . LEU A 1 84 ? -7.200 9.190 15.860 1.00 62.75 84 LEU A C 1
ATOM 684 O O . LEU A 1 84 ? -6.791 9.815 14.881 1.00 62.75 84 LEU A O 1
ATOM 688 N N . ILE A 1 85 ? -6.518 9.094 16.998 1.00 63.53 85 ILE A N 1
ATOM 689 C CA . ILE A 1 85 ? -5.141 9.551 17.130 1.00 63.53 85 ILE A CA 1
ATOM 690 C C . ILE A 1 85 ? -4.296 8.534 16.374 1.00 63.53 85 ILE A C 1
ATOM 692 O O . ILE A 1 85 ? -3.894 7.501 16.905 1.00 63.53 85 ILE A O 1
ATOM 696 N N . PHE A 1 86 ? -4.096 8.799 15.089 1.00 66.19 86 PHE A N 1
ATOM 697 C CA . PHE A 1 86 ? -3.062 8.125 14.332 1.00 66.19 86 PHE A CA 1
ATOM 698 C C . PHE A 1 86 ? -1.716 8.672 14.785 1.00 66.19 86 PHE A C 1
ATOM 700 O O . PHE A 1 86 ? -1.580 9.867 15.053 1.00 66.19 86 PHE A O 1
ATOM 707 N N . GLU A 1 87 ? -0.724 7.793 14.868 1.00 72.19 87 GLU A N 1
ATOM 708 C CA . GLU A 1 87 ? 0.651 8.235 15.040 1.00 72.19 87 GLU A CA 1
ATOM 709 C C . GLU A 1 87 ? 1.010 9.178 13.887 1.00 72.19 87 GLU A C 1
ATOM 711 O O . GLU A 1 87 ? 0.693 8.910 12.722 1.00 72.19 87 GLU A O 1
ATOM 716 N N . GLU A 1 88 ? 1.606 10.322 14.217 1.00 74.25 88 GLU A N 1
ATOM 717 C CA . GLU A 1 88 ? 1.997 11.293 13.209 1.00 74.25 88 GLU A CA 1
ATOM 718 C C . GLU A 1 88 ? 3.128 10.691 12.375 1.00 74.25 88 GLU A C 1
ATOM 720 O O . GLU A 1 88 ? 4.258 10.540 12.836 1.00 74.25 88 GLU A O 1
ATOM 725 N N . PHE A 1 89 ? 2.824 10.322 11.132 1.00 75.00 89 PHE A N 1
ATOM 726 C CA . PHE A 1 89 ? 3.843 9.886 10.189 1.00 75.00 89 PHE A CA 1
ATOM 727 C C . PHE A 1 89 ? 4.519 11.123 9.592 1.00 75.00 89 PHE A C 1
ATOM 729 O O . PHE A 1 89 ? 3.867 11.887 8.876 1.00 75.00 89 PHE A O 1
ATOM 736 N N . PRO A 1 90 ? 5.823 11.344 9.834 1.00 79.56 90 PRO A N 1
ATOM 737 C CA . PRO A 1 90 ? 6.479 12.567 9.406 1.00 79.56 90 PRO A CA 1
ATOM 738 C C . PRO A 1 90 ? 6.794 12.505 7.899 1.00 79.56 90 PRO A C 1
ATOM 740 O O . PRO A 1 90 ? 7.877 12.099 7.467 1.00 79.56 90 PRO A O 1
ATOM 743 N N . CYS A 1 91 ? 5.825 12.921 7.080 1.00 79.75 91 CYS A N 1
ATOM 744 C CA . CYS A 1 91 ? 5.856 12.838 5.614 1.00 79.75 91 CYS A CA 1
ATOM 745 C C . CYS A 1 91 ? 6.883 13.770 4.950 1.00 79.75 91 CYS A C 1
ATOM 747 O O . CYS A 1 91 ? 7.337 13.504 3.839 1.00 79.75 91 CYS A O 1
ATOM 749 N N . HIS A 1 92 ? 7.264 14.861 5.617 1.00 84.38 92 HIS A N 1
ATOM 750 C CA . HIS A 1 92 ? 8.119 15.912 5.047 1.00 84.38 92 HIS A CA 1
ATOM 751 C C . HIS A 1 92 ? 9.546 15.898 5.597 1.00 84.38 92 HIS A C 1
ATOM 753 O O . HIS A 1 92 ? 10.261 16.897 5.553 1.00 84.38 92 HIS A O 1
ATOM 759 N N . THR A 1 93 ? 9.987 14.754 6.114 1.00 91.88 93 THR A N 1
ATOM 760 C CA . THR A 1 93 ? 11.365 14.594 6.575 1.00 91.88 93 THR A CA 1
ATOM 761 C C . THR A 1 93 ? 12.331 14.495 5.404 1.00 91.88 93 THR A C 1
ATOM 763 O O . THR A 1 93 ? 12.019 13.975 4.329 1.00 91.88 93 THR A O 1
ATOM 766 N N . GLN A 1 94 ? 13.564 14.951 5.628 1.00 91.06 94 GLN A N 1
ATOM 767 C CA . GLN A 1 94 ? 14.619 14.857 4.622 1.00 91.06 94 GLN A CA 1
ATOM 768 C C . GLN A 1 94 ? 14.883 13.400 4.201 1.00 91.06 94 GLN A C 1
ATOM 770 O O . GLN A 1 94 ? 15.209 13.142 3.042 1.00 91.06 94 GLN A O 1
ATOM 775 N N . SER A 1 95 ? 14.726 12.443 5.120 1.00 88.50 95 SER A N 1
ATOM 776 C CA . SER A 1 95 ? 14.827 11.011 4.832 1.00 88.50 95 SER A CA 1
ATOM 777 C C . SER A 1 95 ? 13.756 10.556 3.840 1.00 88.50 95 SER A C 1
ATOM 779 O O . SER A 1 95 ? 14.109 9.943 2.833 1.00 88.50 95 SER A O 1
ATOM 781 N N . VAL A 1 96 ? 12.483 10.912 4.053 1.00 90.31 96 VAL A N 1
ATOM 782 C CA . VAL A 1 96 ? 11.386 10.581 3.127 1.00 90.31 96 VAL A CA 1
ATOM 783 C C . VAL A 1 96 ? 11.640 11.181 1.745 1.00 90.31 96 VAL A C 1
ATOM 785 O O . VAL A 1 96 ? 11.581 10.459 0.751 1.00 90.31 96 VAL A O 1
ATOM 788 N N . VAL A 1 97 ? 12.034 12.456 1.667 1.00 91.94 97 VAL A N 1
ATOM 789 C CA . VAL A 1 97 ? 12.360 13.114 0.387 1.00 91.94 97 VAL A CA 1
ATOM 790 C C . VAL A 1 97 ? 13.496 12.387 -0.346 1.00 91.94 97 VAL A C 1
ATOM 792 O O . VAL A 1 97 ? 13.414 12.136 -1.552 1.00 91.94 97 VAL A O 1
ATOM 795 N N . ARG A 1 98 ? 14.555 11.987 0.372 1.00 91.88 98 ARG A N 1
ATOM 796 C CA . ARG A 1 98 ? 15.673 11.216 -0.201 1.00 91.88 98 ARG A CA 1
ATOM 797 C C . ARG A 1 98 ? 15.242 9.824 -0.671 1.00 91.88 98 ARG A C 1
ATOM 799 O O . ARG A 1 98 ? 15.748 9.363 -1.696 1.00 91.88 98 ARG A O 1
ATOM 806 N N . CYS A 1 99 ? 14.338 9.161 0.050 1.00 91.75 99 CYS A N 1
ATOM 807 C CA . CYS A 1 99 ? 13.786 7.863 -0.339 1.00 91.75 99 CYS A CA 1
ATOM 808 C C . CYS A 1 99 ? 12.943 7.970 -1.611 1.00 91.75 99 CYS A C 1
ATOM 810 O O . CYS A 1 99 ? 13.179 7.211 -2.548 1.00 91.75 99 CYS A O 1
ATOM 812 N N . VAL A 1 100 ? 12.031 8.945 -1.687 1.00 92.94 100 VAL A N 1
ATOM 813 C CA . VAL A 1 100 ? 11.215 9.194 -2.888 1.00 92.94 100 VAL A CA 1
ATOM 814 C C . VAL A 1 100 ? 12.111 9.431 -4.100 1.00 92.94 100 VAL A C 1
ATOM 816 O O . VAL A 1 100 ? 11.930 8.788 -5.130 1.00 92.94 100 VAL A O 1
ATOM 819 N N . LYS A 1 101 ? 13.149 10.266 -3.959 1.00 95.56 101 LYS A N 1
ATOM 820 C CA . LYS A 1 101 ? 14.131 10.494 -5.027 1.00 95.56 101 LYS A CA 1
ATOM 821 C C . LYS A 1 101 ? 14.800 9.197 -5.492 1.00 95.56 101 LYS A C 1
ATOM 823 O O . LYS A 1 101 ? 14.884 8.955 -6.692 1.00 95.56 101 LYS A O 1
ATOM 828 N N . LEU A 1 102 ? 15.253 8.358 -4.558 1.00 95.12 102 LEU A N 1
ATOM 829 C CA . LEU A 1 102 ? 15.898 7.084 -4.884 1.00 95.12 102 LEU A CA 1
ATOM 830 C C . LEU A 1 102 ? 14.960 6.141 -5.652 1.00 95.12 102 LEU A C 1
ATOM 832 O O . LEU A 1 102 ? 15.386 5.510 -6.617 1.00 95.12 102 LEU A O 1
ATOM 836 N N . ILE A 1 103 ? 13.697 6.052 -5.234 1.00 94.12 103 ILE A N 1
ATOM 837 C CA . ILE A 1 103 ? 12.693 5.195 -5.876 1.00 94.12 103 ILE A CA 1
ATOM 838 C C . ILE A 1 103 ? 12.390 5.698 -7.290 1.00 94.12 103 ILE A C 1
ATOM 840 O O . ILE A 1 103 ? 12.367 4.898 -8.224 1.00 94.12 103 ILE A O 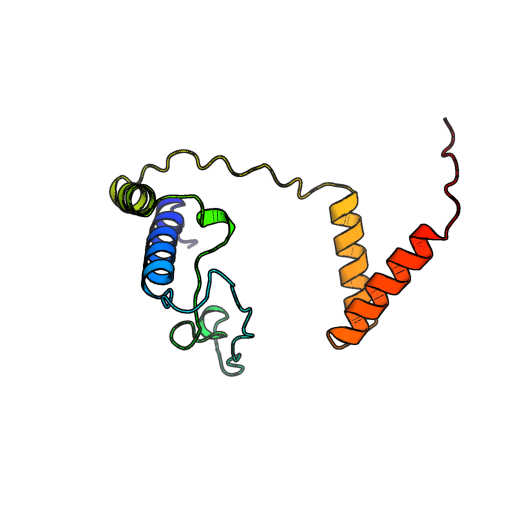1
ATOM 844 N N . SER A 1 104 ? 12.224 7.010 -7.471 1.00 95.69 104 SER A N 1
ATOM 845 C CA . SER A 1 104 ? 12.000 7.607 -8.792 1.00 95.69 104 SER A CA 1
ATOM 846 C C . SER A 1 104 ? 13.188 7.384 -9.729 1.00 95.69 104 SER A C 1
ATOM 848 O O . SER A 1 104 ? 13.001 7.004 -10.880 1.00 95.69 104 SER A O 1
ATOM 850 N N . GLU A 1 105 ? 14.419 7.546 -9.236 1.00 95.38 105 GLU A N 1
ATOM 851 C CA . GLU A 1 105 ? 15.633 7.238 -10.002 1.00 95.38 105 GLU A CA 1
ATOM 852 C C . GLU A 1 105 ? 15.696 5.756 -10.398 1.00 95.38 105 GLU A C 1
ATOM 854 O O . GLU A 1 105 ? 16.016 5.442 -11.542 1.00 95.38 105 GLU A O 1
ATOM 859 N N . ALA A 1 106 ? 15.351 4.837 -9.494 1.00 96.38 106 ALA A N 1
ATOM 860 C CA . ALA A 1 106 ? 15.297 3.413 -9.813 1.00 96.38 106 ALA A CA 1
ATOM 8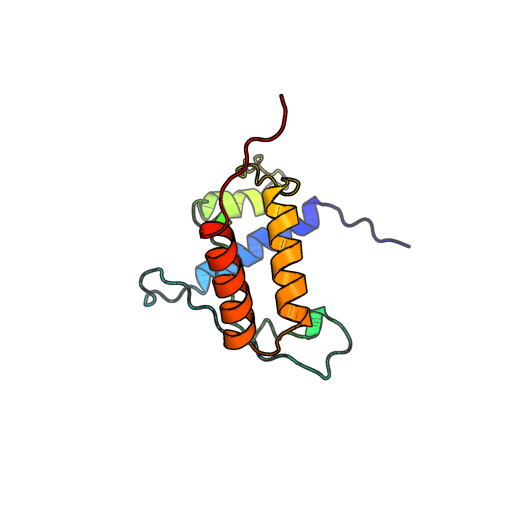61 C C . ALA A 1 106 ? 14.228 3.106 -10.873 1.00 96.38 106 ALA A C 1
ATOM 863 O O . ALA A 1 106 ? 14.479 2.324 -11.785 1.00 96.38 106 ALA A O 1
ATOM 864 N N . ALA A 1 107 ? 13.058 3.743 -10.783 1.00 95.00 107 ALA A N 1
ATOM 865 C CA . ALA A 1 107 ? 11.972 3.567 -11.741 1.00 95.00 107 ALA A CA 1
ATOM 866 C C . ALA A 1 107 ? 12.299 4.115 -13.138 1.00 95.00 107 ALA A C 1
ATOM 868 O O . ALA A 1 107 ? 11.854 3.532 -14.122 1.00 95.00 107 ALA A O 1
ATOM 869 N N . MET A 1 108 ? 13.084 5.194 -13.232 1.00 95.38 108 MET A N 1
ATOM 870 C CA . MET A 1 108 ? 13.561 5.718 -14.518 1.00 95.38 108 MET A CA 1
ATOM 871 C C . MET A 1 108 ? 14.630 4.824 -15.154 1.00 95.38 108 MET A C 1
ATOM 873 O O . MET A 1 108 ? 14.675 4.699 -16.373 1.00 95.38 108 MET A O 1
ATOM 877 N N . ASN A 1 109 ? 15.492 4.210 -14.340 1.00 93.56 109 ASN A N 1
ATOM 878 C CA . 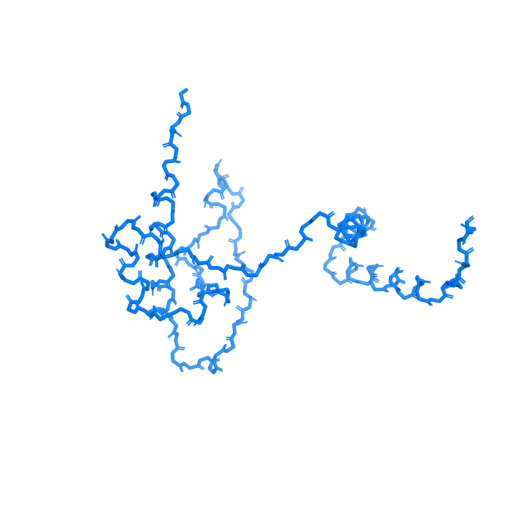ASN A 1 109 ? 16.657 3.471 -14.830 1.00 93.56 109 ASN A CA 1
ATOM 879 C C . ASN A 1 109 ? 16.412 1.967 -15.025 1.00 93.56 109 ASN A C 1
ATOM 881 O O . ASN A 1 109 ? 17.218 1.305 -15.676 1.00 93.56 109 ASN A O 1
ATOM 885 N N . ALA A 1 110 ? 15.351 1.404 -14.443 1.00 92.94 110 ALA A N 1
ATOM 886 C CA . ALA A 1 110 ? 15.072 -0.026 -14.502 1.00 92.94 110 ALA A CA 1
ATOM 887 C C . ALA A 1 110 ? 13.574 -0.319 -14.656 1.00 92.94 110 ALA A C 1
ATOM 889 O O . ALA A 1 110 ? 12.726 0.272 -13.987 1.00 92.94 110 ALA A O 1
ATOM 890 N N . CYS A 1 111 ? 13.260 -1.303 -15.499 1.00 91.88 111 CYS A N 1
ATOM 891 C CA . CYS A 1 111 ? 11.915 -1.846 -15.658 1.00 91.88 111 CYS A CA 1
ATOM 892 C C . CYS A 1 111 ? 11.800 -3.204 -14.951 1.00 91.88 111 CYS A C 1
ATOM 894 O O . CYS A 1 111 ? 12.740 -3.996 -14.953 1.00 91.88 111 CYS A O 1
ATOM 896 N N . GLY A 1 112 ? 10.640 -3.481 -14.355 1.00 91.62 112 GLY A N 1
ATOM 897 C CA . GLY A 1 112 ? 10.390 -4.700 -13.583 1.00 91.62 112 GLY A CA 1
ATOM 898 C C . GLY A 1 112 ? 10.710 -4.561 -12.092 1.00 91.62 112 GLY A C 1
ATOM 899 O O . GLY A 1 112 ? 11.526 -3.744 -11.667 1.00 91.62 112 G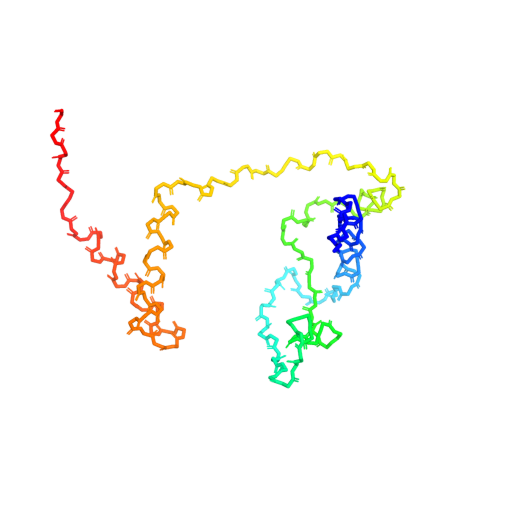LY A O 1
ATOM 900 N N . GLU A 1 113 ? 10.013 -5.346 -11.272 1.00 90.31 113 GLU A N 1
ATOM 901 C CA . GLU A 1 113 ? 10.123 -5.303 -9.809 1.00 90.31 113 GLU A CA 1
ATOM 902 C C . GLU A 1 113 ? 11.538 -5.644 -9.332 1.00 90.31 113 GLU A C 1
ATOM 904 O O . GLU A 1 113 ? 12.177 -4.825 -8.674 1.00 90.31 113 GLU A O 1
ATOM 909 N N . THR A 1 114 ? 12.064 -6.801 -9.740 1.00 94.00 114 THR A N 1
ATOM 910 C CA . THR A 1 114 ? 13.372 -7.306 -9.299 1.00 94.00 114 THR A CA 1
ATOM 911 C C . THR A 1 114 ? 14.523 -6.374 -9.679 1.00 94.00 114 THR A C 1
ATOM 913 O O . THR A 1 114 ? 15.428 -6.152 -8.877 1.00 94.00 114 THR A O 1
ATOM 916 N N . ALA A 1 115 ? 14.488 -5.796 -10.884 1.00 94.44 115 ALA A N 1
ATOM 917 C CA . ALA A 1 115 ? 15.536 -4.892 -11.353 1.00 94.44 115 ALA A CA 1
ATOM 918 C C . ALA A 1 115 ? 15.524 -3.559 -10.586 1.00 94.44 115 ALA A C 1
ATOM 920 O O . ALA A 1 115 ? 16.579 -3.080 -10.164 1.00 94.44 115 ALA A O 1
ATOM 921 N N . ARG A 1 116 ? 14.336 -2.984 -10.344 1.00 95.19 116 ARG A N 1
ATOM 922 C CA . ARG A 1 116 ? 14.194 -1.759 -9.538 1.00 95.19 116 ARG A CA 1
ATOM 923 C C . ARG A 1 116 ? 14.633 -1.981 -8.096 1.00 95.19 116 ARG A C 1
ATOM 925 O O . ARG A 1 116 ? 15.402 -1.184 -7.567 1.00 95.19 116 ARG A O 1
ATOM 932 N N . ASP A 1 117 ? 14.201 -3.078 -7.486 1.00 94.50 117 ASP A N 1
ATOM 933 C CA . ASP A 1 117 ? 14.589 -3.463 -6.128 1.00 94.50 117 ASP A CA 1
ATOM 934 C C . ASP A 1 117 ? 16.111 -3.688 -6.014 1.00 94.50 117 ASP A C 1
ATOM 936 O O . ASP A 1 117 ? 16.765 -3.169 -5.106 1.00 94.50 117 ASP A O 1
ATOM 940 N N . GLY A 1 118 ? 16.715 -4.352 -7.006 1.00 96.12 118 GLY A N 1
ATOM 941 C CA . GLY A 1 118 ? 18.167 -4.482 -7.132 1.00 96.12 118 GLY A CA 1
ATOM 942 C C . GLY A 1 118 ? 18.891 -3.132 -7.194 1.00 96.12 118 GLY A C 1
ATOM 943 O O . GLY A 1 118 ? 19.863 -2.929 -6.467 1.00 96.12 118 GLY A O 1
ATOM 944 N N . HIS A 1 119 ? 18.390 -2.182 -7.991 1.00 95.12 119 HIS A N 1
ATOM 945 C CA . HIS A 1 119 ? 18.964 -0.837 -8.102 1.00 95.12 119 HIS A CA 1
ATOM 946 C C . HIS A 1 119 ? 18.915 -0.073 -6.770 1.00 95.12 119 HIS A C 1
ATOM 948 O O . HIS A 1 119 ? 19.908 0.531 -6.355 1.00 95.12 119 HIS A O 1
ATOM 954 N N . ILE A 1 120 ? 17.774 -0.123 -6.075 1.00 96.12 120 ILE A N 1
ATOM 955 C CA . ILE A 1 120 ? 17.592 0.516 -4.765 1.00 96.12 120 ILE A CA 1
ATOM 956 C C . ILE A 1 120 ? 18.569 -0.089 -3.752 1.00 96.12 120 ILE A C 1
ATOM 958 O O . ILE A 1 120 ? 19.302 0.657 -3.098 1.00 96.12 120 ILE A O 1
ATOM 962 N N . ARG A 1 121 ? 18.631 -1.425 -3.645 1.00 96.06 121 ARG A N 1
ATOM 963 C CA . ARG A 1 121 ? 19.541 -2.114 -2.714 1.00 96.06 121 ARG A CA 1
ATOM 964 C C . ARG A 1 121 ? 21.005 -1.806 -2.998 1.00 96.06 121 ARG A C 1
ATOM 966 O O . ARG A 1 121 ? 21.723 -1.448 -2.068 1.00 96.06 121 ARG A O 1
ATOM 973 N N . ALA A 1 122 ? 21.434 -1.883 -4.258 1.00 94.94 122 ALA A N 1
ATOM 974 C CA . ALA A 1 122 ? 22.810 -1.584 -4.650 1.00 94.94 122 ALA A CA 1
ATOM 975 C C . ALA A 1 122 ? 23.201 -0.148 -4.274 1.00 94.94 122 ALA A C 1
ATOM 977 O O . ALA A 1 122 ? 24.260 0.087 -3.700 1.00 94.94 122 ALA A O 1
ATOM 978 N N . LYS A 1 123 ? 22.311 0.820 -4.514 1.00 93.69 123 LYS A N 1
ATOM 979 C CA . LYS A 1 123 ? 22.560 2.227 -4.187 1.00 93.69 123 LYS A CA 1
ATOM 980 C C . LYS A 1 123 ? 22.575 2.501 -2.686 1.00 93.69 123 LYS A C 1
ATOM 982 O O . LYS A 1 123 ? 23.364 3.324 -2.226 1.00 93.69 123 LYS A O 1
ATOM 987 N N . LEU A 1 124 ? 21.724 1.829 -1.912 1.00 93.88 124 LEU A N 1
ATOM 988 C CA . LEU A 1 124 ? 21.771 1.898 -0.450 1.00 93.88 124 LEU A CA 1
ATOM 989 C C . LEU A 1 124 ? 23.056 1.277 0.100 1.00 93.88 124 LEU A C 1
ATOM 991 O O . LEU A 1 124 ? 23.641 1.844 1.018 1.00 93.88 124 LEU A O 1
ATOM 995 N N . GLN A 1 125 ? 23.506 0.159 -0.469 1.00 94.25 125 GLN A N 1
ATOM 996 C CA . GLN A 1 125 ? 24.747 -0.496 -0.070 1.00 94.25 125 GLN A CA 1
ATOM 997 C C . GLN A 1 125 ? 25.967 0.378 -0.385 1.00 94.25 125 GLN A C 1
ATOM 999 O O . GLN A 1 125 ? 26.747 0.669 0.516 1.00 94.25 125 GLN A O 1
ATOM 1004 N N . ALA A 1 126 ? 26.052 0.924 -1.601 1.00 92.19 126 ALA A N 1
ATOM 1005 C CA . ALA A 1 126 ? 27.109 1.860 -1.979 1.00 92.19 126 ALA A CA 1
ATOM 1006 C C . ALA A 1 126 ? 27.158 3.085 -1.046 1.00 92.19 126 ALA A C 1
ATOM 1008 O O . ALA A 1 126 ? 28.230 3.537 -0.663 1.00 92.19 126 ALA A O 1
ATOM 1009 N N . ARG A 1 127 ? 25.999 3.606 -0.609 1.00 90.25 127 ARG A N 1
ATOM 1010 C CA . ARG A 1 127 ? 25.937 4.712 0.366 1.00 90.25 127 ARG A CA 1
ATOM 1011 C C . ARG A 1 127 ? 26.472 4.350 1.750 1.00 90.25 127 ARG A C 1
ATOM 1013 O O . ARG A 1 127 ? 26.929 5.252 2.440 1.00 90.25 127 ARG A O 1
ATOM 1020 N N . LYS A 1 128 ? 26.382 3.085 2.167 1.00 89.69 128 LYS A N 1
ATOM 1021 C CA . LYS A 1 128 ? 26.948 2.616 3.444 1.00 89.69 128 LYS A CA 1
ATOM 1022 C C . LYS A 1 128 ? 28.465 2.466 3.379 1.00 89.69 128 LYS A C 1
ATOM 1024 O O . LYS A 1 128 ? 29.123 2.622 4.397 1.00 89.69 128 LYS A O 1
ATOM 1029 N N . GLU A 1 129 ? 28.992 2.145 2.202 1.00 92.12 129 GLU A N 1
ATOM 1030 C CA . GLU A 1 129 ? 30.432 2.004 1.958 1.00 92.12 129 GLU A CA 1
ATOM 1031 C C . GLU A 1 129 ? 31.136 3.357 1.796 1.00 92.12 129 GLU A C 1
ATOM 1033 O O . GLU A 1 129 ? 32.353 3.443 1.949 1.00 92.12 129 GLU A O 1
ATOM 1038 N N . LEU A 1 130 ? 30.384 4.426 1.512 1.00 86.88 130 LEU A N 1
ATOM 1039 C CA . LEU A 1 130 ? 30.939 5.772 1.447 1.00 86.88 130 LEU A CA 1
ATOM 1040 C C . LEU A 1 130 ? 31.398 6.238 2.839 1.00 86.88 130 LEU A C 1
ATOM 1042 O O . LEU A 1 130 ? 30.623 6.158 3.795 1.00 86.88 130 LEU A O 1
ATOM 1046 N N . PRO A 1 131 ? 32.620 6.787 2.958 1.00 82.88 131 PRO A N 1
ATOM 1047 C CA . PRO A 1 131 ? 33.086 7.355 4.212 1.00 82.88 131 PRO A CA 1
ATOM 1048 C C . PRO A 1 131 ? 32.198 8.533 4.626 1.00 82.88 131 PRO A C 1
ATOM 1050 O O . PRO A 1 131 ? 31.874 9.411 3.823 1.00 82.88 131 PRO A O 1
ATOM 1053 N N . THR A 1 132 ? 31.802 8.560 5.897 1.00 79.31 132 THR A N 1
ATOM 1054 C CA . THR A 1 132 ? 31.165 9.728 6.508 1.00 79.31 132 THR A CA 1
ATOM 1055 C C . THR A 1 132 ? 32.204 10.821 6.686 1.00 79.31 132 THR A C 1
ATOM 1057 O O . THR A 1 132 ? 33.193 10.635 7.391 1.00 79.31 132 THR A O 1
ATOM 1060 N N . PHE A 1 133 ? 31.976 11.959 6.040 1.00 79.19 133 PHE A N 1
ATOM 1061 C CA . PHE A 1 133 ? 32.791 13.151 6.219 1.00 79.19 133 PHE A CA 1
ATOM 1062 C C . PHE A 1 133 ? 32.154 14.049 7.275 1.00 79.19 133 PHE A C 1
ATOM 1064 O O . PHE A 1 133 ? 30.938 14.251 7.262 1.00 79.19 133 PHE A O 1
ATOM 1071 N N . ASP A 1 134 ? 32.976 14.606 8.162 1.00 78.06 134 ASP A N 1
ATOM 1072 C CA . ASP A 1 134 ? 32.523 15.644 9.078 1.00 78.06 134 ASP A CA 1
ATOM 1073 C C . ASP A 1 134 ? 32.182 16.902 8.278 1.00 78.06 134 ASP A C 1
ATOM 1075 O O . ASP A 1 134 ? 33.010 17.471 7.559 1.00 78.06 134 ASP A O 1
ATOM 1079 N N . ASN A 1 135 ? 30.934 17.345 8.393 1.00 73.88 135 ASN A N 1
ATOM 1080 C CA . ASN A 1 135 ? 30.523 18.629 7.847 1.00 73.88 135 ASN A CA 1
ATOM 1081 C C . ASN A 1 135 ? 31.208 19.726 8.675 1.00 73.88 135 ASN A C 1
ATOM 1083 O O . ASN A 1 135 ? 31.285 19.618 9.900 1.00 73.88 135 ASN A O 1
ATOM 1087 N N . LYS A 1 136 ? 31.699 20.787 8.022 1.00 61.94 136 LYS A N 1
ATOM 1088 C CA . LYS A 1 136 ? 32.313 21.921 8.728 1.00 61.94 136 LYS A CA 1
ATOM 1089 C C . LYS A 1 136 ? 31.344 22.489 9.776 1.00 61.94 136 LYS A C 1
ATOM 1091 O O . LYS A 1 136 ? 30.168 22.685 9.471 1.00 61.94 136 LYS A O 1
ATOM 1096 N N . ARG A 1 137 ? 31.885 22.702 10.980 1.00 51.97 137 ARG A N 1
ATOM 1097 C CA . ARG A 1 137 ? 31.237 23.353 12.127 1.00 51.97 137 ARG A CA 1
ATOM 1098 C C . ARG A 1 137 ? 30.746 24.753 11.789 1.00 51.97 137 ARG A C 1
ATOM 1100 O O . ARG A 1 137 ? 31.473 25.450 11.045 1.00 51.97 137 ARG A O 1
#